Protein AF-A0A7X8YBP5-F1 (afdb_monomer_lite)

Structure (mmCIF, N/CA/C/O backbone):
data_AF-A0A7X8YBP5-F1
#
_entry.id   AF-A0A7X8YBP5-F1
#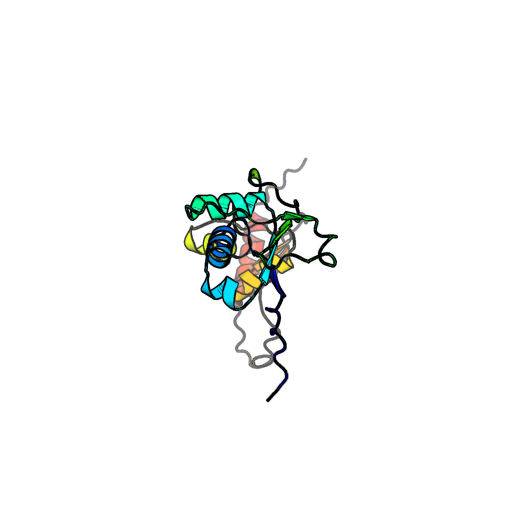
loop_
_atom_site.group_PDB
_atom_site.id
_atom_site.type_symbol
_atom_site.label_atom_id
_atom_site.label_alt_id
_atom_site.label_comp_id
_atom_site.label_asym_id
_atom_site.label_entity_id
_atom_site.label_seq_id
_atom_site.pdbx_PDB_ins_code
_atom_site.Cartn_x
_atom_site.Cartn_y
_atom_site.Cartn_z
_atom_site.occupancy
_atom_site.B_iso_or_equiv
_atom_site.auth_seq_id
_atom_site.auth_comp_id
_atom_site.auth_asym_id
_atom_site.auth_atom_id
_atom_site.pdbx_PDB_model_num
ATOM 1 N N . MET A 1 1 ? -2.760 1.757 51.615 1.00 50.25 1 MET A N 1
ATOM 2 C CA . MET A 1 1 ? -3.792 1.222 50.697 1.00 50.25 1 MET A CA 1
ATOM 3 C C . MET A 1 1 ? -4.699 2.376 50.309 1.00 50.25 1 MET A C 1
ATOM 5 O O . MET A 1 1 ? -5.049 3.116 51.217 1.00 50.25 1 MET A O 1
ATOM 9 N N . SER A 1 2 ? -5.043 2.513 49.020 1.00 47.12 2 SER A N 1
ATOM 10 C CA . SER A 1 2 ? -5.677 3.675 48.344 1.00 47.12 2 SER A CA 1
ATOM 11 C C . SER A 1 2 ? -4.637 4.444 47.518 1.00 47.12 2 SER A C 1
ATOM 13 O O . SER A 1 2 ? -3.625 4.854 48.074 1.00 47.12 2 SER A O 1
ATOM 15 N N . LEU A 1 3 ? -4.749 4.578 46.192 1.00 37.72 3 LEU A N 1
ATOM 16 C CA . LEU A 1 3 ? -5.946 4.821 45.377 1.00 37.72 3 LEU A CA 1
ATOM 17 C C . LEU A 1 3 ? -6.092 3.803 44.226 1.00 37.72 3 LEU A C 1
ATOM 19 O O . LEU A 1 3 ? -5.164 3.606 43.450 1.00 37.72 3 LEU A O 1
ATOM 23 N N . SER A 1 4 ? -7.276 3.206 44.080 1.00 52.34 4 SER A N 1
ATOM 24 C CA . SER A 1 4 ? -7.704 2.535 42.845 1.00 52.34 4 SER A CA 1
ATOM 25 C C . SER A 1 4 ? -8.239 3.609 41.896 1.00 52.34 4 SER A C 1
ATOM 27 O O . SER A 1 4 ? -9.424 3.940 41.943 1.00 52.34 4 SER A O 1
ATOM 29 N N . GLN A 1 5 ? -7.375 4.179 41.054 1.00 53.59 5 GLN A N 1
ATOM 30 C CA . GLN A 1 5 ? -7.857 4.743 39.797 1.00 53.59 5 GLN A CA 1
ATOM 31 C C . GLN A 1 5 ? -8.153 3.547 38.898 1.00 53.59 5 GLN A C 1
ATOM 33 O O . GLN A 1 5 ? -7.241 2.788 38.579 1.00 53.59 5 GLN A O 1
ATOM 38 N N . SER A 1 6 ? -9.415 3.346 38.525 1.00 56.31 6 SER A N 1
ATOM 39 C CA . SER A 1 6 ? -9.754 2.525 37.366 1.00 56.31 6 SER A CA 1
ATOM 40 C C . SER A 1 6 ? -8.953 3.087 36.194 1.00 56.31 6 SER A C 1
ATOM 42 O O . SER A 1 6 ? -9.255 4.178 35.708 1.00 56.31 6 SER A O 1
ATOM 44 N N . GLN A 1 7 ? -7.858 2.427 35.833 1.00 58.81 7 GLN A N 1
ATOM 45 C CA . GLN A 1 7 ? -6.982 2.897 34.775 1.00 58.81 7 GLN A CA 1
ATOM 46 C C . GLN A 1 7 ? -7.788 2.796 33.481 1.00 58.81 7 GLN A C 1
ATOM 48 O O . GLN A 1 7 ? -8.016 1.699 32.979 1.00 58.81 7 GLN A O 1
ATOM 53 N N . MET A 1 8 ? -8.334 3.927 33.018 1.00 68.31 8 MET A N 1
ATOM 54 C CA . MET A 1 8 ? -9.157 3.947 31.811 1.00 68.31 8 MET A CA 1
ATOM 55 C C . MET A 1 8 ? -8.328 3.387 30.660 1.00 68.31 8 MET A C 1
ATOM 57 O O . MET A 1 8 ? -7.181 3.802 30.465 1.00 68.31 8 MET A O 1
ATOM 61 N N . ARG A 1 9 ? -8.901 2.428 29.925 1.00 81.06 9 ARG A N 1
ATOM 62 C CA . ARG A 1 9 ? -8.243 1.829 28.764 1.00 81.06 9 ARG A CA 1
ATOM 63 C C . ARG A 1 9 ? -7.860 2.940 27.778 1.00 81.06 9 ARG A C 1
ATOM 65 O O . ARG A 1 9 ? -8.683 3.820 27.518 1.00 81.06 9 ARG A O 1
ATOM 72 N N . PRO A 1 10 ? -6.630 2.940 27.240 1.00 87.88 10 PRO A N 1
ATOM 73 C CA . PRO A 1 10 ? -6.217 3.938 26.267 1.00 87.88 10 PRO A CA 1
ATOM 74 C C . PRO A 1 10 ? -7.083 3.869 25.006 1.00 87.88 10 PRO A C 1
ATOM 76 O O . PRO A 1 10 ? -7.457 2.788 24.547 1.00 87.88 10 PRO A O 1
ATOM 79 N N . VAL A 1 11 ? -7.345 5.036 24.416 1.00 88.62 11 VAL A N 1
ATOM 80 C CA . VAL A 1 11 ? -7.933 5.142 23.077 1.00 88.62 11 VAL A CA 1
ATOM 81 C C . VAL A 1 11 ? -6.805 5.093 22.050 1.00 88.62 11 VAL A C 1
ATOM 83 O O . VAL A 1 11 ? -5.893 5.919 22.092 1.00 88.62 11 VAL A O 1
ATOM 86 N N . ILE A 1 12 ? -6.866 4.140 21.122 1.00 90.94 12 ILE A N 1
ATOM 87 C CA . ILE A 1 12 ? -5.879 3.967 20.052 1.00 90.94 12 ILE A CA 1
ATOM 88 C C . ILE A 1 12 ? -6.556 4.252 18.715 1.00 90.94 12 ILE A C 1
ATOM 90 O O . ILE A 1 12 ? -7.482 3.547 18.314 1.00 90.94 12 ILE A O 1
ATOM 94 N N . ALA A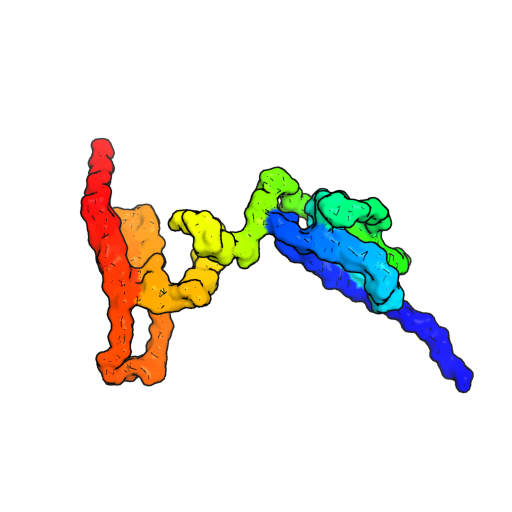 1 13 ? -6.078 5.279 18.011 1.00 90.75 13 ALA A N 1
ATOM 95 C CA . ALA A 1 13 ? -6.488 5.536 16.638 1.00 90.75 13 ALA A CA 1
ATOM 96 C C . ALA A 1 13 ? -5.845 4.498 15.709 1.00 90.75 13 ALA A C 1
ATOM 98 O O . ALA A 1 13 ? -4.619 4.424 15.612 1.00 90.75 13 ALA A O 1
ATOM 99 N N . LEU A 1 14 ? -6.672 3.707 15.027 1.00 93.56 14 LEU A N 1
ATOM 100 C CA . LEU A 1 14 ? -6.230 2.681 14.087 1.00 93.56 14 LEU A CA 1
ATOM 101 C C . LEU A 1 14 ? -6.665 3.074 12.677 1.00 93.56 14 LEU A C 1
ATOM 103 O O . LEU A 1 14 ? -7.832 2.932 12.319 1.00 93.56 14 LEU A O 1
ATOM 107 N N . ALA A 1 15 ? -5.732 3.558 11.862 1.00 93.31 15 ALA A N 1
ATOM 108 C CA . ALA A 1 15 ? -5.986 3.699 10.434 1.00 93.31 15 ALA A CA 1
ATOM 109 C C . ALA A 1 15 ? -6.118 2.300 9.815 1.00 93.31 15 ALA A C 1
ATOM 111 O O . ALA A 1 15 ? -5.202 1.489 9.934 1.00 93.31 15 ALA A O 1
ATOM 112 N N . MET A 1 16 ? -7.248 2.025 9.158 1.00 93.31 16 MET A N 1
ATOM 113 C CA . MET A 1 16 ? -7.570 0.695 8.626 1.00 93.31 16 MET A CA 1
ATOM 114 C C . MET A 1 16 ? -6.559 0.207 7.577 1.00 93.31 16 MET A C 1
ATOM 116 O O . MET A 1 16 ? -6.399 -0.995 7.416 1.00 93.31 16 MET A O 1
ATOM 120 N N . GLY A 1 17 ? -5.860 1.112 6.885 1.00 88.06 17 GLY A N 1
ATOM 121 C CA . GLY A 1 17 ? -4.885 0.777 5.842 1.00 88.06 17 GLY A CA 1
ATOM 122 C C . GLY A 1 17 ? -5.505 0.696 4.446 1.00 88.06 17 GLY A C 1
ATOM 123 O O . GLY A 1 17 ? -6.515 1.350 4.181 1.00 88.06 17 GLY A O 1
ATOM 124 N N . ASP A 1 18 ? -4.883 -0.075 3.546 1.00 88.62 18 ASP A N 1
ATOM 125 C CA . ASP A 1 18 ? -5.343 -0.211 2.159 1.00 88.62 18 ASP A CA 1
ATOM 126 C C . ASP A 1 18 ? -6.705 -0.944 2.115 1.00 88.62 18 ASP A C 1
ATOM 128 O O . ASP A 1 18 ? -6.792 -2.095 2.567 1.00 88.62 18 ASP A O 1
ATOM 132 N N . PRO A 1 19 ? -7.767 -0.298 1.599 1.00 88.75 19 PRO A N 1
ATOM 133 C CA . PRO A 1 19 ? -9.129 -0.834 1.563 1.00 88.75 19 PRO A CA 1
ATOM 134 C C . PRO A 1 19 ? -9.337 -1.960 0.538 1.00 88.75 19 PRO A C 1
ATOM 136 O O . PRO A 1 19 ? -10.300 -2.714 0.666 1.00 88.75 19 PRO A O 1
ATOM 139 N N . ALA A 1 20 ? -8.475 -2.073 -0.476 1.00 87.44 20 ALA A N 1
ATOM 140 C CA . ALA A 1 20 ? -8.568 -3.097 -1.515 1.00 87.44 20 ALA A CA 1
ATOM 141 C C . ALA A 1 20 ? -7.831 -4.394 -1.129 1.00 87.44 20 ALA A C 1
ATOM 143 O O . ALA A 1 20 ? -7.974 -5.417 -1.802 1.00 87.44 20 ALA A O 1
ATOM 144 N N . GLY A 1 21 ? -7.023 -4.350 -0.064 1.00 87.19 21 GLY A N 1
ATOM 145 C CA . GLY A 1 21 ? -6.314 -5.496 0.499 1.00 87.19 21 GLY A CA 1
ATOM 146 C C . GLY A 1 21 ? -7.074 -6.207 1.625 1.00 87.19 21 GLY A C 1
ATOM 147 O O . GLY A 1 21 ? -8.285 -6.081 1.777 1.00 87.19 21 GLY A O 1
ATOM 148 N N . ILE A 1 22 ? -6.331 -6.947 2.454 1.00 92.00 22 ILE A N 1
ATOM 149 C CA . ILE A 1 22 ? -6.874 -7.691 3.610 1.00 92.00 22 ILE A CA 1
ATOM 150 C C . ILE A 1 22 ? -7.108 -6.812 4.848 1.00 92.00 22 ILE A C 1
ATOM 152 O O . ILE A 1 22 ? -7.606 -7.284 5.868 1.00 92.00 22 ILE A O 1
ATOM 156 N N . SER A 1 23 ? -6.720 -5.539 4.797 1.00 93.38 23 SER A N 1
ATOM 157 C CA . SER A 1 23 ? -6.742 -4.639 5.951 1.00 93.38 23 SER A CA 1
ATOM 158 C C . SER A 1 23 ? -8.141 -4.464 6.570 1.00 93.38 23 SER A C 1
ATOM 160 O O . SER A 1 23 ? -8.236 -4.525 7.800 1.00 93.38 23 SER A O 1
ATOM 162 N N . PRO A 1 24 ? -9.241 -4.331 5.793 1.00 94.62 24 PRO A N 1
ATOM 163 C CA . PRO A 1 24 ? -10.590 -4.305 6.359 1.00 94.62 24 PRO A CA 1
ATOM 164 C C . PRO A 1 24 ? -10.957 -5.577 7.140 1.00 94.62 24 PRO A C 1
ATOM 166 O O . PRO A 1 24 ? -11.539 -5.480 8.218 1.00 94.62 24 PRO A O 1
ATOM 169 N N . GLU A 1 25 ? -10.574 -6.757 6.641 1.00 96.12 25 GLU A N 1
ATOM 170 C CA . GLU A 1 25 ? -10.808 -8.051 7.302 1.00 96.12 25 GLU A CA 1
ATOM 171 C C . GLU A 1 25 ? -10.000 -8.169 8.603 1.00 96.12 2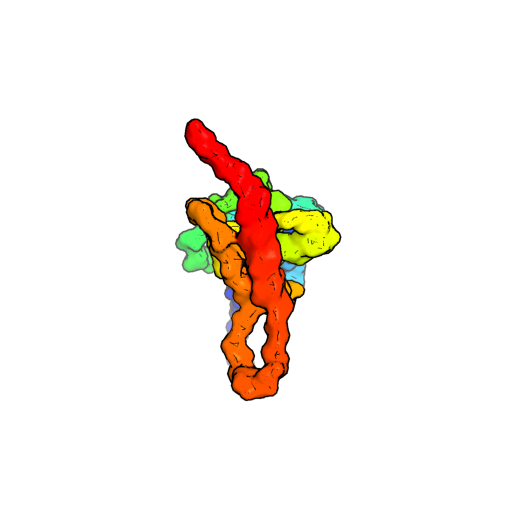5 GLU A C 1
ATOM 173 O O . GLU A 1 25 ? -10.541 -8.518 9.654 1.00 96.12 25 GLU A O 1
ATOM 178 N N . LEU A 1 26 ? -8.706 -7.828 8.560 1.00 97.00 26 LEU A N 1
ATOM 179 C CA . LEU A 1 26 ? -7.842 -7.821 9.744 1.00 97.00 26 LEU A CA 1
ATOM 180 C C . LEU A 1 26 ? -8.363 -6.855 10.810 1.00 97.00 26 LEU A C 1
ATOM 182 O O . LEU A 1 26 ? -8.427 -7.209 11.984 1.00 97.00 26 LEU A O 1
ATOM 186 N N . THR A 1 27 ? -8.781 -5.659 10.399 1.00 97.06 27 THR A N 1
ATOM 187 C CA . THR A 1 27 ? -9.342 -4.654 11.309 1.00 97.06 27 THR A CA 1
ATOM 188 C C . THR A 1 27 ? -10.628 -5.158 11.956 1.00 97.06 27 THR A C 1
ATOM 190 O O . THR A 1 27 ? -10.798 -5.010 13.163 1.00 97.06 27 THR A O 1
ATOM 193 N N . ALA A 1 28 ? -11.510 -5.811 11.191 1.00 97.06 28 ALA A N 1
ATOM 194 C CA . ALA A 1 28 ? -12.718 -6.427 11.733 1.00 97.06 28 ALA A CA 1
ATOM 195 C C . ALA A 1 28 ? -12.385 -7.503 12.777 1.00 97.06 28 ALA A C 1
ATOM 197 O O . ALA A 1 28 ? -12.919 -7.464 13.884 1.00 97.06 28 ALA A O 1
ATOM 198 N N . LYS A 1 29 ? -11.447 -8.411 12.477 1.00 97.38 29 LYS A N 1
ATOM 199 C CA . LYS A 1 29 ? -10.997 -9.436 13.432 1.00 97.38 29 LYS A CA 1
ATOM 200 C C . LYS A 1 29 ? -10.427 -8.821 14.707 1.00 97.38 29 LYS A C 1
ATOM 202 O O . LYS A 1 29 ? -10.806 -9.253 15.786 1.00 97.38 29 LYS A O 1
ATOM 207 N N . LEU A 1 30 ? -9.588 -7.787 14.603 1.00 96.75 30 LEU A N 1
ATOM 208 C CA . LEU A 1 30 ? -9.044 -7.083 15.770 1.00 96.75 30 LEU A CA 1
ATOM 209 C C . LEU A 1 30 ? -10.146 -6.472 16.642 1.00 96.75 30 LEU A C 1
ATOM 211 O O . LEU A 1 30 ? -10.088 -6.588 17.861 1.00 96.75 30 LEU A O 1
ATOM 215 N N . CYS A 1 31 ? -11.174 -5.876 16.034 1.00 95.81 31 CYS A N 1
ATOM 216 C CA . CYS A 1 31 ? -12.322 -5.344 16.770 1.00 95.81 31 CYS A CA 1
ATOM 217 C C . CYS A 1 31 ? -13.212 -6.421 17.415 1.00 95.81 31 CYS A C 1
ATOM 219 O O . CYS A 1 31 ? -14.046 -6.081 18.250 1.00 95.81 31 CYS A O 1
ATOM 221 N N . ALA A 1 32 ? -13.081 -7.688 17.018 1.00 95.62 32 ALA A N 1
ATOM 222 C CA . ALA A 1 32 ? -13.832 -8.806 17.586 1.00 95.62 32 ALA A CA 1
ATOM 223 C C . ALA A 1 32 ? -13.111 -9.488 18.763 1.00 95.62 32 ALA A C 1
ATOM 225 O O . ALA A 1 32 ? -13.712 -10.312 19.448 1.00 95.62 32 ALA A O 1
ATOM 226 N N . LEU A 1 33 ? -11.825 -9.191 18.979 1.00 95.69 33 LEU A N 1
ATOM 227 C CA . LEU A 1 33 ? -11.001 -9.858 19.984 1.00 95.69 33 LEU A CA 1
ATOM 228 C C . LEU A 1 33 ? -11.205 -9.249 21.377 1.00 95.69 33 LEU A C 1
ATOM 230 O O . LEU A 1 33 ? -10.902 -8.077 21.603 1.00 95.69 33 LEU A O 1
ATOM 234 N N . GLU A 1 34 ? -11.632 -10.076 22.335 1.00 92.88 34 GLU A N 1
ATOM 235 C CA . GLU A 1 34 ? -11.769 -9.678 23.745 1.00 92.88 34 GLU A CA 1
ATOM 236 C C . GLU A 1 34 ? -10.437 -9.201 24.334 1.00 92.88 34 GLU A C 1
ATOM 238 O O . GLU A 1 34 ? -10.402 -8.169 24.994 1.00 92.88 34 GLU A O 1
ATOM 243 N N . GLU A 1 35 ? -9.319 -9.856 23.995 1.00 94.75 35 GLU A N 1
ATOM 244 C CA . GLU A 1 35 ? -7.985 -9.435 24.454 1.00 94.75 35 GLU A CA 1
ATOM 245 C C . GLU A 1 35 ? -7.633 -7.996 24.040 1.00 94.75 35 GLU A C 1
ATOM 247 O O . GLU A 1 35 ? -6.930 -7.297 24.767 1.00 94.75 35 GLU A O 1
ATOM 252 N N . ILE A 1 36 ? -8.142 -7.530 22.893 1.00 93.56 36 ILE A N 1
ATOM 253 C CA . ILE A 1 36 ? -7.946 -6.156 22.424 1.00 93.56 36 ILE A CA 1
ATOM 254 C C . ILE A 1 36 ? -8.900 -5.215 23.154 1.00 93.56 36 ILE A C 1
ATOM 256 O O . ILE A 1 36 ? -8.484 -4.141 23.597 1.00 93.56 36 ILE A O 1
ATOM 260 N N . ALA A 1 37 ? -10.159 -5.624 23.320 1.00 90.94 37 ALA A N 1
ATOM 261 C CA . ALA A 1 37 ? -11.148 -4.869 24.078 1.00 90.94 37 ALA A CA 1
ATOM 262 C C . ALA A 1 37 ? -10.721 -4.661 25.542 1.00 90.94 37 ALA A C 1
ATOM 264 O O . ALA A 1 37 ? -10.953 -3.582 26.084 1.00 90.94 37 ALA A O 1
ATOM 265 N N . ASP A 1 38 ? -10.037 -5.625 26.155 1.00 90.81 38 ASP A N 1
ATOM 266 C CA . ASP A 1 38 ? -9.564 -5.557 27.540 1.00 90.81 38 ASP A CA 1
ATOM 267 C C . ASP A 1 38 ? -8.413 -4.562 27.739 1.00 90.81 38 ASP A C 1
ATOM 269 O O . ASP A 1 38 ? -8.289 -3.960 28.808 1.00 90.81 38 ASP A O 1
ATOM 273 N N . ILE A 1 39 ? -7.581 -4.345 26.715 1.00 91.56 39 ILE A N 1
ATOM 274 C CA . ILE A 1 39 ? -6.388 -3.490 26.829 1.00 91.56 39 ILE A CA 1
ATOM 275 C C . ILE A 1 39 ? -6.557 -2.109 26.199 1.00 91.56 39 ILE A C 1
ATOM 277 O O . ILE A 1 39 ? -5.812 -1.197 26.552 1.00 91.56 39 ILE A O 1
ATOM 281 N N . ALA A 1 40 ? -7.498 -1.929 25.268 1.00 90.56 40 ALA A N 1
ATOM 282 C CA . ALA A 1 40 ? -7.661 -0.673 24.546 1.00 90.56 40 ALA A CA 1
ATOM 283 C C . ALA A 1 40 ? -9.077 -0.465 24.001 1.00 90.56 40 ALA A C 1
ATOM 285 O O . ALA A 1 40 ? -9.828 -1.393 23.708 1.00 90.56 40 ALA A O 1
ATOM 286 N N . GLN A 1 41 ? -9.418 0.800 23.778 1.00 90.56 41 GLN A N 1
ATOM 287 C CA . GLN A 1 41 ? -10.511 1.181 22.901 1.00 90.56 41 GLN A CA 1
ATOM 288 C C . GLN A 1 41 ? -9.944 1.564 21.531 1.00 90.56 41 GLN A C 1
ATOM 290 O O . GLN A 1 41 ? -9.246 2.566 21.397 1.00 90.56 41 GLN A O 1
ATOM 295 N N . LEU A 1 42 ? -10.273 0.799 20.492 1.00 92.25 42 LEU A N 1
ATOM 296 C CA . LEU A 1 42 ? -9.953 1.170 19.118 1.00 92.25 42 LEU A CA 1
ATOM 297 C C . LEU A 1 42 ? -10.898 2.254 18.591 1.00 92.25 42 LEU A C 1
ATOM 299 O O . LEU A 1 42 ? -12.121 2.111 18.637 1.00 92.25 42 LEU A O 1
ATOM 303 N N . ALA A 1 43 ? -10.302 3.306 18.041 1.00 92.19 43 ALA A N 1
ATOM 304 C CA . ALA A 1 43 ? -10.956 4.282 17.191 1.00 92.19 43 ALA A CA 1
ATOM 305 C C . ALA A 1 43 ? -10.496 4.043 15.748 1.00 92.19 43 ALA A C 1
ATOM 307 O O . ALA A 1 43 ? -9.467 4.562 15.310 1.00 92.19 43 ALA A O 1
ATOM 308 N N . VAL A 1 44 ? -11.218 3.177 15.039 1.00 94.88 44 VAL A N 1
ATOM 309 C CA . VAL A 1 44 ? -10.862 2.765 13.677 1.00 94.88 44 VAL A CA 1
ATOM 310 C C . VAL A 1 44 ? -11.189 3.888 12.706 1.00 94.88 44 VAL A C 1
ATOM 312 O O . VAL A 1 44 ? -12.295 4.405 12.737 1.00 94.88 44 VAL A O 1
ATOM 315 N N . ILE A 1 45 ? -10.262 4.252 11.828 1.00 93.94 45 ILE A N 1
ATOM 316 C CA . ILE A 1 45 ? -10.436 5.308 10.827 1.00 93.94 45 ILE A CA 1
ATOM 317 C C . ILE A 1 45 ? -10.384 4.674 9.438 1.00 93.94 45 ILE A C 1
ATOM 319 O O . ILE A 1 45 ? -9.389 4.037 9.080 1.00 93.94 45 ILE A O 1
ATOM 323 N N . GLY A 1 46 ? -11.438 4.856 8.642 1.00 93.00 46 GLY A N 1
ATOM 324 C CA . GLY A 1 46 ? -11.522 4.285 7.298 1.00 93.00 46 GLY A CA 1
ATOM 325 C C . GLY A 1 46 ? -12.847 4.581 6.603 1.00 93.00 46 GLY A C 1
ATOM 326 O O . GLY A 1 46 ? -13.585 5.470 7.014 1.00 93.00 46 GLY A O 1
ATOM 327 N N . ASP A 1 47 ? -13.152 3.839 5.537 1.00 93.56 47 ASP A N 1
ATOM 328 C CA . ASP A 1 47 ? -14.477 3.867 4.904 1.00 93.56 47 ASP A CA 1
ATOM 329 C C . ASP A 1 47 ? -15.363 2.753 5.476 1.00 93.56 47 ASP A C 1
ATOM 331 O O . ASP A 1 47 ? -14.989 1.573 5.457 1.00 93.56 47 ASP A O 1
ATOM 335 N N . ARG A 1 48 ? -16.549 3.112 5.982 1.00 93.81 48 ARG A N 1
ATOM 336 C CA . ARG A 1 48 ? -17.434 2.169 6.681 1.00 93.81 48 ARG A CA 1
ATOM 337 C C . ARG A 1 48 ? -17.888 1.004 5.806 1.00 93.81 48 ARG A C 1
ATOM 339 O O . ARG A 1 48 ? -18.108 -0.094 6.332 1.00 93.81 48 ARG A O 1
ATOM 346 N N . ARG A 1 49 ? -18.023 1.216 4.493 1.00 93.19 49 ARG A N 1
ATOM 347 C CA . ARG A 1 49 ? -18.458 0.182 3.538 1.00 93.19 49 ARG A CA 1
ATOM 348 C C . ARG A 1 49 ? -17.363 -0.853 3.321 1.00 93.19 49 ARG A C 1
ATOM 350 O O . ARG A 1 49 ? -17.657 -2.044 3.297 1.00 93.19 49 ARG A O 1
ATOM 357 N N . MET A 1 50 ? -16.108 -0.410 3.235 1.00 93.62 50 MET A N 1
ATOM 358 C CA . MET A 1 50 ? -14.940 -1.296 3.150 1.00 93.62 50 MET A CA 1
ATOM 359 C C . MET A 1 50 ? -14.795 -2.143 4.408 1.00 93.62 50 MET A C 1
ATOM 361 O O . MET A 1 50 ? -14.664 -3.360 4.312 1.00 93.62 50 MET A O 1
ATOM 365 N N . PHE A 1 51 ? -14.925 -1.527 5.584 1.00 95.00 51 PHE A N 1
ATOM 366 C CA . PHE A 1 51 ? -14.925 -2.261 6.848 1.00 95.00 51 PHE A CA 1
ATOM 367 C C . PHE A 1 51 ? -16.070 -3.279 6.932 1.00 95.00 51 PHE A C 1
ATOM 369 O O . PHE A 1 51 ? -15.858 -4.415 7.340 1.00 95.00 51 PHE A O 1
ATOM 376 N N . GLY A 1 52 ? -17.280 -2.900 6.501 1.00 94.25 52 GLY A N 1
ATOM 377 C CA . GLY A 1 52 ? -18.431 -3.807 6.457 1.00 94.25 52 GLY A CA 1
ATOM 378 C C . GLY A 1 52 ? -18.202 -5.013 5.547 1.00 94.25 52 GLY A C 1
ATOM 379 O O . GLY A 1 52 ? -18.508 -6.134 5.942 1.00 94.25 52 GLY A O 1
ATOM 380 N N . LYS A 1 53 ? -17.606 -4.797 4.369 1.00 92.31 53 LYS A N 1
ATOM 381 C CA . LYS A 1 53 ? -17.192 -5.881 3.473 1.00 92.31 53 LYS A CA 1
ATOM 382 C C . LYS A 1 53 ? -16.161 -6.795 4.143 1.00 92.31 53 LYS A C 1
ATOM 384 O O . LYS A 1 53 ? -16.373 -7.997 4.176 1.00 92.31 53 LYS A O 1
ATOM 389 N N . GLY A 1 54 ? -15.115 -6.233 4.753 1.00 94.25 54 GLY A N 1
ATOM 390 C CA . GLY A 1 54 ? -14.096 -7.013 5.465 1.00 94.25 54 GLY A CA 1
ATOM 391 C C . GLY A 1 54 ? -14.647 -7.825 6.643 1.00 94.25 54 GLY A C 1
ATOM 392 O O . GLY A 1 54 ? -14.231 -8.960 6.854 1.00 94.25 54 GLY A O 1
ATOM 393 N N . ALA A 1 55 ? -15.612 -7.282 7.391 1.00 96.19 55 ALA A N 1
ATOM 394 C CA . ALA A 1 55 ? -16.304 -8.019 8.448 1.00 96.19 55 ALA A CA 1
ATOM 395 C C . ALA A 1 55 ? -17.130 -9.186 7.883 1.00 96.19 55 ALA A C 1
ATOM 397 O O . ALA A 1 55 ? -17.067 -10.291 8.421 1.00 96.19 55 ALA A O 1
ATOM 398 N N . ALA A 1 56 ? -17.842 -8.968 6.772 1.00 95.00 56 ALA A N 1
ATOM 399 C CA . ALA A 1 56 ? -18.582 -10.022 6.083 1.00 95.00 56 ALA A CA 1
ATOM 400 C C . ALA A 1 56 ? -17.652 -11.118 5.533 1.00 95.00 56 ALA A C 1
ATOM 402 O O . ALA A 1 56 ? -17.932 -12.298 5.729 1.00 95.00 56 ALA A O 1
ATOM 403 N N . ASP A 1 57 ? -16.523 -10.739 4.925 1.00 94.44 57 ASP A N 1
ATOM 404 C CA . ASP A 1 57 ? -15.493 -11.667 4.435 1.00 94.44 57 ASP A CA 1
ATOM 405 C C . ASP A 1 57 ? -14.891 -12.497 5.590 1.00 94.44 57 ASP A C 1
ATOM 407 O O . ASP A 1 57 ? -14.621 -13.688 5.434 1.00 94.44 57 ASP A O 1
ATOM 411 N N . ALA A 1 58 ? -14.758 -11.905 6.785 1.00 96.31 58 ALA A N 1
ATOM 412 C CA . ALA A 1 58 ? -14.342 -12.597 8.007 1.00 96.31 58 ALA A CA 1
ATOM 413 C C . ALA A 1 58 ? -15.441 -13.471 8.647 1.00 96.31 58 ALA A C 1
ATOM 415 O O . ALA A 1 58 ? -15.160 -14.170 9.623 1.00 96.31 58 ALA A O 1
ATOM 416 N N . GLY A 1 59 ? -16.682 -13.422 8.150 1.00 96.62 59 GLY A N 1
ATOM 417 C CA . GLY A 1 59 ? -17.833 -14.100 8.754 1.00 96.62 59 GLY A CA 1
ATOM 418 C C . GLY A 1 59 ? -18.260 -13.515 10.106 1.00 96.62 59 GLY A C 1
ATOM 419 O O . GLY A 1 59 ? -18.811 -14.237 10.935 1.00 96.62 59 GLY A O 1
ATOM 420 N N . LEU A 1 60 ? -17.982 -12.231 10.351 1.00 95.94 60 LEU A N 1
ATOM 421 C CA . LEU A 1 60 ? -18.250 -11.547 11.615 1.00 95.94 60 LEU A CA 1
ATOM 422 C C . LEU A 1 60 ? -19.452 -10.601 11.496 1.00 95.94 60 LEU A C 1
ATOM 424 O O . LEU A 1 60 ? -19.504 -9.754 10.605 1.00 95.94 60 LEU A O 1
ATOM 428 N N . ASP A 1 61 ? -20.374 -10.682 12.457 1.00 90.75 61 ASP A N 1
ATOM 42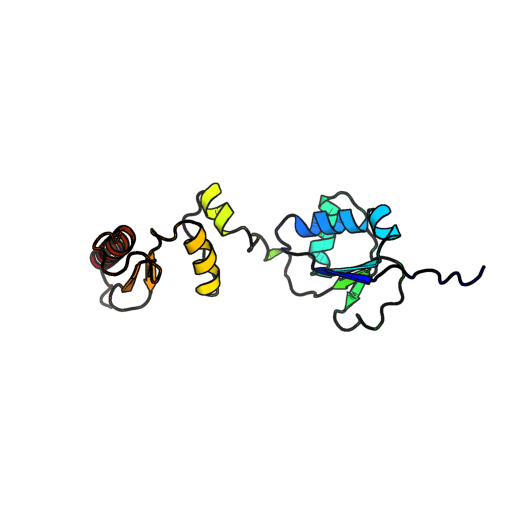9 C CA . ASP A 1 61 ? -21.462 -9.711 12.628 1.00 90.75 61 ASP A CA 1
ATOM 430 C C . ASP A 1 61 ? -21.064 -8.653 13.669 1.00 90.75 61 ASP A C 1
ATOM 432 O O . ASP A 1 61 ? -21.327 -8.776 14.868 1.00 90.75 61 ASP A O 1
ATOM 436 N N . LEU A 1 62 ? -20.330 -7.632 13.216 1.00 88.88 62 LEU A N 1
ATOM 437 C CA . LEU A 1 62 ? -19.809 -6.570 14.078 1.00 88.88 62 LEU A CA 1
ATOM 438 C C . LEU A 1 62 ? -20.707 -5.336 14.063 1.00 88.88 62 LEU A C 1
ATOM 440 O O . LEU A 1 62 ? -20.746 -4.569 13.096 1.00 88.88 62 LEU A O 1
ATOM 444 N N . THR A 1 63 ? -21.341 -5.080 15.206 1.00 86.44 63 THR A N 1
ATOM 445 C CA . THR A 1 63 ? -22.020 -3.810 15.474 1.00 86.44 63 THR A CA 1
ATOM 446 C C . THR A 1 63 ? -21.057 -2.849 16.165 1.00 86.44 63 THR A C 1
ATOM 448 O O . THR A 1 63 ? -20.846 -2.920 17.375 1.00 86.44 63 THR A O 1
ATOM 451 N N . ILE A 1 64 ? -20.470 -1.941 15.384 1.00 89.50 64 ILE A N 1
ATOM 452 C CA . ILE A 1 64 ? -19.570 -0.889 15.872 1.00 89.50 64 ILE A CA 1
ATOM 453 C C . ILE A 1 64 ? -20.233 0.472 15.671 1.00 89.50 64 ILE A C 1
ATOM 455 O O . ILE A 1 64 ? -20.712 0.791 14.578 1.00 89.50 64 ILE A O 1
ATOM 459 N N . GLU A 1 65 ? -20.251 1.273 16.737 1.00 90.50 65 GLU A N 1
ATOM 460 C CA . GLU A 1 65 ? -20.743 2.650 16.708 1.00 90.50 65 GLU A CA 1
ATOM 461 C C . GLU A 1 65 ? -19.947 3.462 15.683 1.00 90.50 65 GLU A C 1
ATOM 463 O O . GLU A 1 65 ? -18.719 3.456 15.699 1.00 90.50 65 GLU A O 1
ATOM 468 N N . THR A 1 66 ? -20.646 4.136 14.771 1.00 90.50 66 THR A N 1
ATOM 469 C CA . THR A 1 66 ? -20.018 4.919 13.703 1.00 90.50 66 THR A CA 1
ATOM 470 C C . THR A 1 66 ? -20.198 6.409 13.967 1.00 90.50 66 THR A C 1
ATOM 472 O O . THR A 1 66 ? -21.305 6.863 14.249 1.00 90.50 66 THR A O 1
ATOM 475 N N . MET A 1 67 ? -19.113 7.169 13.855 1.00 88.25 67 MET A N 1
ATOM 476 C CA . MET A 1 67 ? -19.059 8.614 14.055 1.00 88.25 67 MET A CA 1
ATOM 477 C C . MET A 1 67 ? -18.435 9.287 12.829 1.00 88.25 67 MET A C 1
ATOM 479 O O . MET A 1 67 ? -17.605 8.697 12.137 1.00 88.25 67 MET A O 1
ATOM 483 N N . ALA A 1 68 ? -18.801 10.542 12.569 1.00 83.88 68 ALA A N 1
ATOM 484 C CA . ALA A 1 68 ? -18.164 11.324 11.511 1.00 83.88 68 ALA A CA 1
ATOM 485 C C . ALA A 1 68 ? -16.755 11.781 11.933 1.00 83.88 68 ALA A C 1
ATOM 487 O O . ALA A 1 68 ? -16.518 12.067 13.109 1.00 83.88 68 ALA A O 1
ATOM 488 N N . ALA A 1 69 ? -15.842 11.945 10.967 1.00 75.06 69 ALA A N 1
ATOM 489 C CA . ALA A 1 69 ? -14.450 12.366 11.192 1.00 75.06 69 ALA A CA 1
ATOM 490 C C . ALA A 1 69 ? -14.272 13.589 12.120 1.00 75.06 69 ALA A C 1
ATOM 492 O O . ALA A 1 69 ? -13.325 13.647 12.901 1.00 75.06 69 ALA A O 1
ATOM 493 N N . GLY A 1 70 ? -15.206 14.546 12.092 1.00 75.62 70 GLY A N 1
ATOM 494 C CA . GLY A 1 70 ? -15.165 15.752 12.928 1.00 75.62 70 GLY A CA 1
ATOM 495 C C . GLY A 1 70 ? -15.561 15.561 14.400 1.00 75.62 70 GLY A C 1
ATOM 496 O O . GLY A 1 70 ? -15.499 16.518 15.165 1.00 75.62 70 GLY A O 1
ATOM 497 N N . GLN A 1 71 ? -15.985 14.364 14.816 1.00 76.00 71 GLN A N 1
ATOM 498 C CA . GLN A 1 71 ? -16.549 14.113 16.150 1.00 76.00 71 GLN A CA 1
ATOM 499 C C . GLN A 1 71 ? -15.606 13.344 17.089 1.00 76.00 71 GLN A C 1
ATOM 501 O O . GLN A 1 71 ? -16.030 12.898 18.152 1.00 76.00 71 GLN A O 1
ATOM 506 N N . PHE A 1 72 ? -14.316 13.234 16.750 1.00 69.12 72 PHE A N 1
ATOM 507 C CA . PHE A 1 72 ? -13.317 12.518 17.558 1.00 69.12 72 PHE A CA 1
ATOM 508 C C . PHE A 1 72 ? -13.235 13.009 19.012 1.00 69.12 72 PHE A C 1
ATOM 510 O O . PHE A 1 72 ? -13.147 12.219 19.945 1.00 69.12 72 PHE A O 1
ATOM 517 N N . ALA A 1 73 ? -13.331 14.325 19.227 1.00 69.06 73 ALA A N 1
ATOM 518 C CA . ALA A 1 73 ? -13.288 14.919 20.565 1.00 69.06 73 ALA A CA 1
ATOM 519 C C . ALA A 1 73 ? -14.508 14.568 21.444 1.00 69.06 73 ALA A C 1
ATOM 521 O O . ALA A 1 73 ? -14.494 14.831 22.643 1.00 69.06 73 ALA A O 1
ATOM 522 N N . ALA A 1 74 ? -15.566 13.994 20.862 1.00 67.88 74 ALA A N 1
ATOM 523 C CA . ALA A 1 74 ? -16.788 13.610 21.562 1.00 67.88 74 ALA A CA 1
ATOM 524 C C . ALA A 1 74 ? -16.815 12.125 21.968 1.00 67.88 74 ALA A C 1
ATOM 526 O O . ALA A 1 74 ? -17.872 11.631 22.365 1.00 67.88 74 ALA A O 1
ATOM 527 N N . LEU A 1 75 ? -15.684 11.413 21.879 1.00 72.88 75 LEU A N 1
ATOM 528 C CA . LEU A 1 75 ? -15.589 10.008 22.267 1.00 72.88 75 LEU A CA 1
ATOM 529 C C . LEU A 1 75 ? -15.917 9.815 23.751 1.00 72.88 75 LEU A C 1
ATOM 531 O O . LEU A 1 75 ? -15.179 10.245 24.634 1.00 72.88 75 LEU A O 1
ATOM 535 N N . LYS A 1 76 ? -17.060 9.171 24.004 1.00 71.25 76 LYS A N 1
ATOM 536 C CA . LYS A 1 76 ? -17.561 8.819 25.345 1.00 71.25 76 LYS A CA 1
ATOM 537 C C . LYS A 1 76 ? -17.841 7.327 25.515 1.00 71.25 76 LYS A C 1
ATOM 539 O O . LYS A 1 76 ? -18.141 6.890 26.621 1.00 71.25 76 LYS A O 1
ATOM 544 N N . SER A 1 77 ? -17.816 6.571 24.420 1.00 70.81 77 SER A N 1
ATOM 545 C CA . SER A 1 77 ? -18.053 5.130 24.429 1.00 70.81 77 SER A CA 1
ATOM 546 C C . SER A 1 77 ? -16.859 4.420 25.054 1.00 70.81 77 SER A C 1
ATOM 548 O O . SER A 1 77 ? -15.732 4.850 24.851 1.00 70.81 77 SER A O 1
ATOM 550 N N . GLU A 1 78 ? -17.088 3.324 25.771 1.00 77.62 78 GLU A N 1
ATOM 551 C CA . GLU A 1 78 ? -16.016 2.408 26.182 1.00 77.62 78 GLU A CA 1
ATOM 552 C C . GLU A 1 78 ? -15.770 1.306 25.135 1.00 77.62 78 GLU A C 1
ATOM 554 O O . GLU A 1 78 ? -14.790 0.563 25.204 1.00 77.62 78 GLU A O 1
ATOM 559 N N . ARG A 1 79 ? -16.660 1.175 24.146 1.00 87.75 79 ARG A N 1
ATOM 560 C CA . ARG A 1 79 ? -16.530 0.196 23.065 1.00 87.75 79 ARG A CA 1
ATOM 561 C C . ARG A 1 79 ? -15.717 0.765 21.914 1.00 87.75 79 ARG A C 1
ATOM 563 O O . ARG A 1 79 ? -15.559 1.978 21.785 1.00 87.75 79 ARG A O 1
ATOM 570 N N . HIS A 1 80 ? -15.202 -0.123 21.070 1.00 92.75 80 HIS A N 1
ATOM 571 C CA . HIS A 1 80 ? -14.601 0.289 19.809 1.00 92.75 80 HIS A CA 1
ATOM 572 C C . HIS A 1 80 ? -15.579 1.151 19.011 1.00 92.75 80 HIS A C 1
ATOM 574 O O . HIS A 1 80 ? -16.790 0.917 19.032 1.00 92.75 80 HIS A O 1
ATOM 580 N N . VAL A 1 81 ? -15.036 2.141 18.316 1.00 93.69 81 VAL A N 1
ATOM 581 C CA . VAL A 1 81 ? -15.793 3.033 17.441 1.00 93.69 81 VAL A CA 1
ATOM 582 C C . VAL A 1 81 ? -15.183 3.024 16.049 1.00 93.69 81 VAL A C 1
ATOM 584 O O . VAL A 1 81 ? -13.989 2.768 15.871 1.00 93.69 81 VAL A O 1
ATOM 587 N N . PHE A 1 82 ? -16.004 3.359 15.066 1.00 94.31 82 PHE A N 1
ATOM 588 C CA . PHE A 1 82 ? -15.592 3.563 13.692 1.00 94.31 82 PHE A CA 1
ATOM 589 C C . PHE A 1 82 ? -15.752 5.037 13.325 1.00 94.31 82 PHE A C 1
ATOM 591 O O . PHE A 1 82 ? -16.817 5.622 13.487 1.00 94.31 82 PHE A O 1
ATOM 598 N N . ILE A 1 83 ? -14.694 5.640 12.813 1.00 93.75 83 ILE A N 1
ATOM 599 C CA . ILE A 1 83 ? -14.652 7.003 12.309 1.00 93.75 83 ILE A CA 1
ATOM 600 C C . ILE A 1 83 ? -14.736 6.901 10.795 1.00 93.75 83 ILE A C 1
ATOM 602 O O . ILE A 1 83 ? -13.759 6.556 10.124 1.00 93.75 83 ILE A O 1
ATOM 606 N N . ASP A 1 84 ? -15.929 7.165 10.272 1.00 93.19 84 ASP A N 1
ATOM 607 C CA . ASP A 1 84 ? -16.194 7.041 8.847 1.00 93.19 84 ASP A CA 1
ATOM 608 C C . ASP A 1 84 ? -15.720 8.286 8.101 1.00 93.19 84 ASP A C 1
ATOM 610 O O . ASP A 1 84 ? -16.171 9.410 8.346 1.00 93.19 84 ASP A O 1
ATOM 614 N N . LEU A 1 85 ? -14.782 8.063 7.188 1.00 91.25 85 LEU A N 1
ATOM 615 C CA . LEU A 1 85 ? -14.268 9.068 6.272 1.00 91.25 85 LEU A CA 1
ATOM 616 C C . LEU A 1 85 ? -15.145 9.211 5.018 1.00 91.25 85 LEU A C 1
ATOM 618 O O . LEU A 1 85 ? -15.045 10.238 4.353 1.00 91.25 85 LEU A O 1
ATOM 622 N N . ALA A 1 86 ? -15.957 8.196 4.678 1.00 89.50 86 ALA A N 1
ATOM 623 C CA . ALA A 1 86 ? -16.860 8.180 3.519 1.00 89.50 86 ALA A CA 1
ATOM 624 C C . ALA A 1 86 ? -16.218 8.660 2.194 1.00 89.50 86 ALA A C 1
ATOM 626 O O . ALA A 1 86 ? -16.845 9.356 1.395 1.00 89.50 86 ALA A O 1
ATOM 627 N N . HIS A 1 87 ? -14.946 8.317 1.977 1.00 86.44 87 HIS A N 1
ATOM 628 C CA . HIS A 1 87 ? -14.093 8.915 0.941 1.00 86.44 87 HIS A CA 1
ATOM 629 C C . HIS A 1 87 ? -13.810 7.988 -0.247 1.00 86.44 87 HIS A C 1
ATOM 631 O O . HIS A 1 87 ? -13.144 8.410 -1.188 1.00 86.44 87 HIS A O 1
ATOM 637 N N . LEU A 1 88 ? -14.275 6.735 -0.207 1.00 85.56 88 LEU A N 1
ATOM 638 C CA . LEU A 1 88 ? -14.009 5.741 -1.250 1.00 85.56 88 LEU A CA 1
ATOM 639 C C . LEU A 1 88 ? -15.295 5.328 -1.958 1.00 85.56 88 LEU A C 1
ATOM 641 O O . LEU A 1 88 ? -16.361 5.339 -1.360 1.00 85.56 88 LEU A O 1
ATOM 645 N N . ASP A 1 89 ? -15.219 4.886 -3.206 1.00 83.88 89 ASP A N 1
ATOM 646 C CA . ASP A 1 89 ? -16.274 4.058 -3.788 1.00 83.88 89 ASP A CA 1
ATOM 647 C C . ASP A 1 89 ? -15.805 2.590 -3.765 1.00 83.88 89 ASP A C 1
A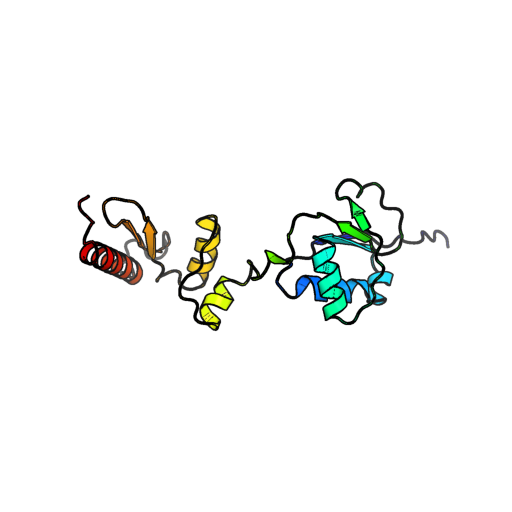TOM 649 O O . ASP A 1 89 ? -14.771 2.274 -4.360 1.00 83.88 89 ASP A O 1
ATOM 653 N N . PRO A 1 90 ? -16.529 1.671 -3.092 1.00 80.31 90 PRO A N 1
ATOM 654 C CA . PRO A 1 90 ? -16.249 0.237 -3.133 1.00 80.31 90 PRO A CA 1
ATOM 655 C C . PRO A 1 90 ? -16.004 -0.353 -4.523 1.00 80.31 90 PRO A C 1
ATOM 657 O O . PRO A 1 90 ? -15.237 -1.306 -4.659 1.00 80.31 90 PRO A O 1
ATOM 660 N N . SER A 1 91 ? -16.677 0.180 -5.540 1.00 80.62 91 SER A N 1
ATOM 661 C CA . SER A 1 91 ? -16.569 -0.280 -6.922 1.00 80.62 91 SER A CA 1
ATOM 662 C C . SER A 1 91 ? -15.310 0.228 -7.634 1.00 80.62 91 SER A C 1
ATOM 664 O O . SER A 1 91 ? -14.862 -0.394 -8.596 1.00 80.62 91 SER A O 1
ATOM 666 N N . GLU A 1 92 ? -14.690 1.295 -7.127 1.00 79.00 92 GLU A N 1
ATOM 667 C CA . GLU A 1 92 ? -13.504 1.937 -7.708 1.00 79.00 92 GLU A CA 1
ATOM 668 C C . GLU A 1 92 ? -12.189 1.520 -7.026 1.00 79.00 92 GLU A C 1
ATOM 670 O O . GLU A 1 92 ? -11.118 1.996 -7.398 1.00 79.00 92 GLU A O 1
ATOM 675 N N . CYS A 1 93 ? -12.237 0.589 -6.064 1.00 71.00 93 CYS A N 1
ATOM 676 C CA . CYS A 1 93 ? -11.066 0.068 -5.346 1.00 71.00 93 CYS A CA 1
ATOM 677 C C . CYS A 1 93 ? -10.726 -1.401 -5.706 1.00 71.00 93 CYS A C 1
ATOM 679 O O . CYS A 1 93 ? -10.703 -2.264 -4.826 1.00 71.00 93 CYS A O 1
ATOM 681 N N . PRO A 1 94 ? -10.470 -1.748 -6.987 1.00 69.62 94 PRO A N 1
ATOM 682 C CA . PRO A 1 94 ? -10.212 -3.135 -7.379 1.00 69.62 94 PRO A CA 1
ATOM 683 C C . PRO A 1 94 ? -8.795 -3.623 -7.047 1.00 69.62 94 PRO A C 1
ATOM 685 O O . PRO A 1 94 ? -8.578 -4.834 -6.979 1.00 69.62 94 PRO A O 1
ATOM 688 N N . PHE A 1 95 ? -7.822 -2.718 -6.877 1.00 74.44 95 PHE A N 1
ATOM 689 C CA . PHE A 1 95 ? -6.419 -3.085 -6.687 1.00 74.44 95 PHE A CA 1
ATOM 690 C C . PHE A 1 95 ? -5.776 -2.319 -5.527 1.00 74.44 95 PHE A C 1
ATOM 692 O O . PHE A 1 95 ? -5.914 -1.097 -5.471 1.00 74.44 95 PHE A O 1
ATOM 699 N N . PRO A 1 96 ? -5.030 -3.017 -4.654 1.00 78.31 96 PRO A N 1
ATOM 700 C CA . PRO A 1 96 ? -4.266 -2.381 -3.591 1.00 78.31 96 PRO A CA 1
ATOM 701 C C . PRO A 1 96 ? -3.099 -1.575 -4.168 1.00 78.31 96 PRO A C 1
ATOM 703 O O . PRO A 1 96 ? -2.316 -2.069 -4.990 1.00 78.31 96 PRO A O 1
ATOM 706 N N . ALA A 1 97 ? -2.991 -0.319 -3.747 1.00 76.25 97 ALA A N 1
ATOM 707 C CA . ALA A 1 97 ? -1.978 0.610 -4.235 1.00 76.25 97 ALA A CA 1
ATOM 708 C C . ALA A 1 97 ? -0.591 0.281 -3.664 1.00 76.25 97 ALA A C 1
ATOM 710 O O . ALA A 1 97 ? 0.420 0.471 -4.340 1.00 76.25 97 ALA A O 1
ATOM 711 N N . ASP A 1 98 ? -0.536 -0.248 -2.442 1.00 75.50 98 ASP A N 1
ATOM 712 C CA . ASP A 1 98 ? 0.706 -0.568 -1.729 1.00 75.50 98 ASP A CA 1
ATOM 713 C C . ASP A 1 98 ? 1.482 -1.755 -2.333 1.00 75.50 98 ASP A C 1
ATOM 715 O O . ASP A 1 98 ? 2.711 -1.823 -2.267 1.00 75.50 98 ASP A O 1
ATOM 719 N N . THR A 1 99 ? 0.768 -2.674 -2.977 1.00 81.25 99 THR A N 1
ATOM 720 C CA . THR A 1 99 ? 1.297 -3.935 -3.501 1.00 81.25 99 THR A CA 1
ATOM 721 C C . THR A 1 99 ? 1.229 -4.011 -5.020 1.00 81.25 99 THR A C 1
ATOM 723 O O . THR A 1 99 ? 1.679 -5.005 -5.594 1.00 81.25 99 THR A O 1
ATOM 726 N N . VAL A 1 100 ? 0.758 -2.957 -5.699 1.00 86.44 100 VAL A N 1
ATOM 727 C CA . VAL A 1 100 ? 0.609 -2.922 -7.164 1.00 86.44 100 VAL A CA 1
ATOM 728 C C . VAL A 1 100 ? 1.902 -3.293 -7.900 1.00 86.44 100 VAL A C 1
ATOM 730 O O . VAL A 1 100 ? 1.860 -4.056 -8.860 1.00 86.44 100 VAL A O 1
ATOM 733 N N . PHE A 1 101 ? 3.068 -2.851 -7.417 1.00 87.25 101 PHE A N 1
ATOM 734 C CA . PHE A 1 101 ? 4.365 -3.183 -8.020 1.00 87.25 101 PHE A CA 1
ATOM 735 C C . PHE A 1 101 ? 4.787 -4.636 -7.771 1.00 87.25 101 PHE A C 1
ATOM 737 O O . PHE A 1 101 ? 5.300 -5.294 -8.675 1.00 87.25 101 PHE A O 1
ATOM 744 N N . LEU A 1 102 ? 4.519 -5.175 -6.578 1.00 85.50 102 LEU A N 1
ATOM 745 C CA . LEU A 1 102 ? 4.786 -6.584 -6.273 1.00 85.50 102 LEU A CA 1
ATOM 746 C C . LEU A 1 102 ? 3.891 -7.506 -7.105 1.00 85.50 102 LEU A C 1
ATOM 748 O O . LEU A 1 102 ? 4.367 -8.506 -7.644 1.00 85.50 102 LEU A O 1
ATOM 752 N N . ARG A 1 103 ? 2.607 -7.154 -7.236 1.00 83.44 103 ARG A N 1
ATOM 753 C CA . ARG A 1 103 ? 1.663 -7.846 -8.117 1.00 83.44 103 ARG A CA 1
ATOM 754 C C . ARG A 1 103 ? 2.096 -7.732 -9.569 1.00 83.44 103 ARG A C 1
ATOM 756 O O . ARG A 1 103 ? 2.091 -8.741 -10.260 1.00 83.44 103 ARG A O 1
ATOM 763 N N . ALA A 1 104 ? 2.557 -6.561 -10.012 1.00 86.62 104 ALA A N 1
ATOM 764 C CA . ALA A 1 104 ? 3.035 -6.375 -11.376 1.00 86.62 104 ALA A CA 1
ATOM 765 C C . ALA A 1 104 ? 4.123 -7.385 -11.757 1.00 86.62 104 ALA A C 1
ATOM 767 O O . ALA A 1 104 ? 4.027 -8.032 -12.798 1.00 86.62 104 ALA A O 1
ATOM 768 N N . VAL A 1 105 ? 5.098 -7.583 -10.868 1.00 82.88 105 VAL A N 1
ATOM 769 C CA . VAL A 1 105 ? 6.172 -8.564 -11.055 1.00 82.88 105 VAL A CA 1
ATOM 770 C C . VAL A 1 105 ? 5.656 -10.002 -10.963 1.00 82.88 105 VAL A C 1
ATOM 772 O O . VAL A 1 105 ? 5.981 -10.819 -11.821 1.00 82.88 105 VAL A O 1
ATOM 775 N N . LYS A 1 106 ? 4.853 -10.330 -9.941 1.00 85.88 106 LYS A N 1
ATOM 776 C CA . LYS A 1 106 ? 4.389 -11.707 -9.685 1.00 85.88 106 LYS A CA 1
ATOM 777 C C . LYS A 1 106 ? 3.382 -12.216 -10.714 1.00 85.88 106 LYS A C 1
ATOM 779 O O . LYS A 1 106 ? 3.447 -13.371 -11.115 1.00 85.88 106 LYS A O 1
ATOM 784 N N . GLU A 1 107 ? 2.442 -11.368 -11.108 1.00 86.19 107 GLU A N 1
ATOM 785 C CA . GLU A 1 107 ? 1.327 -11.708 -12.000 1.00 86.19 107 GLU A CA 1
ATOM 786 C C . GLU A 1 107 ? 1.633 -11.357 -13.465 1.00 86.19 107 GLU A C 1
ATOM 788 O O . GLU A 1 107 ? 0.825 -11.626 -14.351 1.00 86.19 107 GLU A O 1
ATOM 793 N N . GLY A 1 108 ? 2.813 -10.791 -13.745 1.00 83.38 108 GLY A N 1
ATOM 794 C CA . GLY A 1 108 ? 3.280 -10.532 -15.107 1.00 83.38 108 GLY A CA 1
ATOM 795 C C . GLY A 1 108 ? 2.569 -9.366 -15.795 1.00 83.38 108 GLY A C 1
ATOM 796 O O . GLY A 1 108 ? 2.375 -9.386 -17.017 1.00 83.38 108 GLY A O 1
ATOM 797 N N . TYR A 1 109 ? 2.176 -8.338 -15.037 1.00 82.88 109 TYR A N 1
ATOM 798 C CA . TYR A 1 109 ? 1.665 -7.108 -15.634 1.00 82.88 109 TYR A CA 1
ATOM 799 C C . TYR A 1 109 ? 2.766 -6.419 -16.445 1.00 82.88 109 TYR A C 1
ATOM 801 O O . TYR A 1 109 ? 3.936 -6.393 -16.069 1.00 82.88 109 TYR A O 1
ATOM 809 N N . ARG A 1 110 ? 2.377 -5.828 -17.577 1.00 82.50 110 ARG A N 1
ATOM 810 C CA . ARG A 1 110 ? 3.317 -5.181 -18.507 1.00 82.50 110 ARG A CA 1
ATOM 811 C C . ARG A 1 110 ? 3.629 -3.728 -18.154 1.00 82.50 110 ARG A C 1
ATOM 813 O O . ARG A 1 110 ? 4.621 -3.199 -18.642 1.00 82.50 110 ARG A O 1
ATOM 820 N N . ALA A 1 111 ? 2.775 -3.080 -17.366 1.00 84.19 111 ALA A N 1
ATOM 821 C CA . ALA A 1 111 ? 2.927 -1.688 -16.964 1.00 84.19 111 ALA A CA 1
ATOM 822 C C . ALA A 1 111 ? 2.160 -1.408 -15.665 1.00 84.19 111 ALA A C 1
ATOM 824 O O . ALA A 1 111 ? 1.136 -2.039 -15.401 1.00 84.19 111 ALA A O 1
ATOM 825 N N . VAL A 1 112 ? 2.643 -0.427 -14.902 1.00 86.19 112 VAL A N 1
ATOM 826 C CA . VAL A 1 112 ? 1.947 0.186 -13.764 1.00 86.19 112 VAL A CA 1
ATOM 827 C C . VAL A 1 112 ? 1.823 1.676 -14.059 1.00 86.19 112 VAL A C 1
ATOM 829 O O . VAL A 1 112 ? 2.812 2.313 -14.422 1.00 86.19 112 VAL A O 1
ATOM 832 N N . LEU A 1 113 ? 0.617 2.222 -13.916 1.00 86.62 113 LEU A N 1
ATOM 833 C CA . LEU A 1 113 ? 0.360 3.653 -14.043 1.00 86.62 113 LEU A CA 1
ATOM 834 C C . LEU A 1 113 ? 0.247 4.263 -12.645 1.00 86.62 113 LEU A C 1
ATOM 836 O O . LEU A 1 113 ? -0.557 3.804 -11.838 1.00 86.62 113 LEU A O 1
ATOM 840 N N . THR A 1 114 ? 1.035 5.299 -12.371 1.00 85.12 114 THR A N 1
ATOM 841 C CA . THR A 1 114 ? 0.959 6.070 -11.125 1.00 85.12 114 THR A CA 1
ATOM 842 C C . THR A 1 114 ? 0.527 7.500 -11.416 1.00 85.12 114 THR A C 1
ATOM 844 O O . THR A 1 114 ? 0.827 8.043 -12.479 1.00 85.12 114 THR A O 1
ATOM 847 N N . MET A 1 115 ? -0.166 8.121 -10.460 1.00 82.56 115 MET A N 1
ATOM 848 C CA . MET A 1 115 ? -0.613 9.512 -10.590 1.00 82.56 115 MET A CA 1
ATOM 849 C C . MET A 1 115 ? 0.556 10.495 -10.522 1.00 82.56 115 MET A C 1
ATOM 851 O O . MET A 1 115 ? 0.572 11.496 -11.234 1.00 82.56 115 MET A O 1
ATOM 855 N N . TYR A 1 116 ? 1.554 10.192 -9.688 1.00 79.44 116 TYR A N 1
ATOM 856 C CA . TYR A 1 116 ? 2.760 10.999 -9.541 1.00 79.44 116 TYR A CA 1
ATOM 857 C C . TYR A 1 116 ? 4.008 10.184 -9.866 1.00 79.44 116 TYR A C 1
ATOM 859 O O . TYR A 1 116 ? 4.083 8.984 -9.589 1.00 79.44 116 TYR A O 1
ATOM 867 N N . HIS A 1 117 ? 5.010 10.851 -10.440 1.00 73.69 117 HIS A N 1
ATOM 868 C CA . HIS A 1 117 ? 6.259 10.206 -10.842 1.00 73.69 117 HIS A CA 1
ATOM 869 C C . HIS A 1 117 ? 7.009 9.602 -9.642 1.00 73.69 117 HIS A C 1
ATOM 871 O O . HIS A 1 117 ? 7.450 8.455 -9.716 1.00 73.69 117 HIS A O 1
ATOM 877 N N . ASP A 1 118 ? 7.073 10.315 -8.513 1.00 77.00 118 ASP A N 1
ATOM 878 C CA . ASP A 1 118 ? 7.770 9.848 -7.308 1.00 77.00 118 ASP A CA 1
ATOM 879 C C . ASP A 1 118 ? 7.163 8.573 -6.711 1.00 77.00 118 ASP A C 1
ATOM 881 O O . ASP A 1 118 ? 7.900 7.712 -6.228 1.00 77.00 118 ASP A O 1
ATOM 885 N N . GLN A 1 119 ? 5.840 8.392 -6.817 1.00 82.88 119 GLN A N 1
ATOM 886 C CA . GLN A 1 119 ? 5.161 7.184 -6.332 1.00 82.88 119 GLN A CA 1
ATOM 887 C C . GLN A 1 119 ? 5.675 5.921 -7.034 1.00 82.88 119 GLN A C 1
ATOM 889 O O . GLN A 1 119 ? 5.857 4.890 -6.392 1.00 82.88 119 GLN A O 1
ATOM 894 N N . GLY A 1 120 ? 5.943 6.001 -8.342 1.00 82.50 120 GLY A N 1
ATOM 895 C CA . GLY A 1 120 ? 6.481 4.871 -9.098 1.00 82.50 120 GLY A CA 1
ATOM 896 C C . GLY A 1 120 ? 7.996 4.719 -8.986 1.00 82.50 120 GLY A C 1
ATOM 897 O O . GLY A 1 120 ? 8.512 3.600 -8.971 1.00 82.50 120 GLY A O 1
ATOM 898 N N . GLN A 1 121 ? 8.724 5.831 -8.866 1.00 79.50 121 GLN A N 1
ATOM 899 C CA . GLN A 1 121 ? 10.188 5.826 -8.824 1.00 79.50 121 GLN A CA 1
ATOM 900 C C . GLN A 1 121 ? 10.746 5.122 -7.583 1.00 79.50 121 GLN A C 1
ATOM 902 O O . GLN A 1 121 ? 11.771 4.450 -7.691 1.00 79.50 121 GLN A O 1
ATOM 907 N N . ILE A 1 122 ? 10.086 5.229 -6.423 1.00 81.94 122 ILE A N 1
ATOM 908 C CA . ILE A 1 122 ? 10.520 4.537 -5.195 1.00 81.94 122 ILE A CA 1
ATOM 909 C C . ILE A 1 122 ? 10.532 3.019 -5.414 1.00 81.94 122 ILE A C 1
ATOM 911 O O . ILE A 1 122 ? 11.555 2.368 -5.198 1.00 81.94 122 ILE A O 1
ATOM 915 N N . ALA A 1 123 ? 9.421 2.459 -5.898 1.00 82.38 123 ALA A N 1
ATOM 916 C CA . ALA A 1 123 ? 9.299 1.024 -6.132 1.00 82.38 123 ALA A CA 1
ATOM 917 C C . ALA A 1 123 ? 10.259 0.535 -7.228 1.00 82.38 123 ALA A C 1
ATOM 919 O O . ALA A 1 123 ? 10.951 -0.464 -7.039 1.00 82.38 123 ALA A O 1
ATOM 920 N N . MET A 1 124 ? 10.368 1.263 -8.344 1.00 79.31 124 MET A N 1
ATOM 921 C CA . MET A 1 124 ? 11.299 0.923 -9.429 1.00 79.31 124 MET A CA 1
ATOM 922 C C . MET A 1 124 ? 12.757 0.884 -8.962 1.00 79.31 124 MET A C 1
ATOM 924 O O . MET A 1 124 ? 13.496 -0.028 -9.330 1.00 79.31 124 MET A O 1
ATOM 928 N N . LYS A 1 125 ? 13.164 1.830 -8.109 1.00 77.44 125 LYS A N 1
ATOM 929 C CA . LYS A 1 125 ? 14.515 1.864 -7.533 1.00 77.44 125 LYS A CA 1
ATOM 930 C C . LYS A 1 125 ? 14.791 0.665 -6.630 1.00 77.44 125 LYS A C 1
ATOM 932 O O . LYS A 1 125 ? 15.891 0.129 -6.679 1.00 77.44 125 LYS A O 1
ATOM 937 N N . LEU A 1 126 ? 13.812 0.215 -5.847 1.00 80.50 126 LEU A N 1
ATOM 938 C CA . LEU A 1 126 ? 13.962 -0.984 -5.014 1.00 80.50 126 LEU A CA 1
ATOM 939 C C . LEU A 1 126 ? 14.033 -2.273 -5.843 1.00 80.50 126 LEU A C 1
ATOM 941 O O . LEU A 1 126 ? 14.756 -3.194 -5.477 1.00 80.50 126 LEU A O 1
ATOM 945 N N . MET A 1 127 ? 13.300 -2.340 -6.957 1.00 79.06 127 MET A N 1
ATOM 946 C CA . MET A 1 127 ? 13.248 -3.535 -7.807 1.00 79.06 127 MET A CA 1
ATOM 947 C C . MET A 1 127 ? 14.423 -3.654 -8.787 1.00 79.06 127 MET A C 1
ATOM 949 O O . MET A 1 127 ? 14.753 -4.762 -9.199 1.00 79.06 127 MET A O 1
ATOM 953 N N . GLY A 1 128 ? 15.044 -2.542 -9.184 1.00 72.25 128 GLY A N 1
ATOM 954 C CA . GLY A 1 128 ? 16.068 -2.546 -10.230 1.00 72.25 128 GLY A CA 1
ATOM 955 C C . GLY A 1 128 ? 16.828 -1.230 -10.321 1.00 72.25 128 GLY A C 1
ATOM 956 O O . GLY A 1 128 ? 16.793 -0.568 -11.360 1.00 72.25 128 GLY A O 1
ATOM 957 N N . PHE A 1 129 ? 17.509 -0.857 -9.231 1.00 64.75 129 PHE A N 1
ATOM 958 C CA . PHE A 1 129 ? 18.213 0.423 -9.081 1.00 64.75 129 PHE A CA 1
ATOM 959 C C . PHE A 1 129 ? 19.154 0.760 -10.253 1.00 64.75 129 PHE A C 1
ATOM 961 O O . PHE A 1 129 ? 19.193 1.910 -10.682 1.00 64.75 129 PHE A O 1
ATOM 968 N N . ASP A 1 130 ? 19.835 -0.246 -10.814 1.00 68.06 130 ASP A N 1
ATOM 969 C CA . ASP A 1 130 ? 20.850 -0.087 -11.871 1.00 68.06 130 ASP A CA 1
ATOM 970 C C . ASP A 1 130 ? 20.362 -0.500 -13.277 1.00 68.06 130 ASP A C 1
ATOM 972 O O . ASP A 1 130 ? 21.155 -0.630 -14.215 1.00 68.06 130 ASP A O 1
ATOM 976 N N . GLU A 1 131 ? 19.059 -0.750 -13.433 1.00 73.81 131 GLU A N 1
ATOM 977 C CA . GLU A 1 131 ? 18.446 -1.175 -14.703 1.00 73.81 131 GLU A CA 1
ATOM 978 C C . GLU A 1 131 ? 17.297 -0.267 -15.154 1.00 73.81 131 GLU A C 1
ATOM 980 O O . GLU A 1 131 ? 16.950 -0.251 -16.336 1.00 73.81 131 GLU A O 1
ATOM 985 N N . GLY A 1 132 ? 16.704 0.495 -14.230 1.00 79.94 132 GLY A N 1
ATOM 986 C CA . GLY A 1 132 ? 15.582 1.375 -14.526 1.00 79.94 132 GLY A CA 1
ATOM 987 C C . GLY A 1 132 ? 15.921 2.437 -15.574 1.00 79.94 132 GLY A C 1
ATOM 988 O O . GLY A 1 132 ? 16.958 3.096 -15.516 1.00 79.94 132 GLY A O 1
ATOM 989 N N . VAL A 1 133 ? 15.005 2.650 -16.517 1.00 86.19 133 VAL A N 1
ATOM 990 C CA . VAL A 1 133 ? 15.046 3.774 -17.458 1.00 86.19 133 VAL A CA 1
ATOM 991 C C . VAL A 1 133 ? 13.750 4.549 -17.309 1.00 86.19 133 VAL A C 1
ATOM 993 O O . VAL A 1 133 ? 12.666 3.978 -17.420 1.00 86.19 133 VAL A O 1
ATOM 996 N N . THR A 1 134 ? 13.857 5.855 -17.089 1.00 86.88 134 THR A N 1
ATOM 997 C CA . THR A 1 134 ? 12.701 6.752 -17.152 1.00 86.88 134 THR A CA 1
ATOM 998 C C . THR A 1 134 ? 12.632 7.346 -18.547 1.00 86.88 134 THR A C 1
ATOM 1000 O O . THR A 1 134 ? 13.655 7.741 -19.097 1.00 86.88 134 THR A O 1
ATOM 1003 N N . MET A 1 135 ? 11.440 7.421 -19.131 1.00 87.88 135 MET A N 1
ATOM 1004 C CA . MET A 1 135 ? 11.219 8.140 -20.384 1.00 87.88 135 MET A CA 1
ATOM 1005 C C . MET A 1 135 ? 10.153 9.210 -20.209 1.00 87.88 135 MET A C 1
ATOM 1007 O O . MET A 1 135 ? 9.235 9.050 -19.407 1.00 87.88 135 MET A O 1
ATOM 1011 N N . ILE A 1 136 ? 10.268 10.285 -20.982 1.00 85.19 136 ILE A N 1
ATOM 1012 C CA . ILE A 1 136 ? 9.273 11.353 -21.038 1.00 85.19 136 ILE A CA 1
ATOM 1013 C C . ILE A 1 136 ? 8.539 11.243 -22.374 1.00 85.19 136 ILE A C 1
ATOM 1015 O O . ILE A 1 136 ? 9.146 11.324 -23.442 1.00 85.19 136 ILE A O 1
ATOM 1019 N N . GLY A 1 137 ? 7.226 11.022 -22.303 1.00 84.69 137 GLY A N 1
ATOM 1020 C CA . GLY A 1 137 ? 6.339 11.022 -23.464 1.00 84.69 137 GLY A CA 1
ATOM 1021 C C . GLY A 1 137 ? 5.892 12.432 -23.858 1.00 84.69 137 GLY A C 1
ATOM 1022 O O . GLY A 1 137 ? 5.972 13.364 -23.062 1.00 84.69 137 GLY A O 1
ATOM 1023 N N . GLY A 1 138 ? 5.398 12.580 -25.090 1.00 82.06 138 GLY A N 1
ATOM 1024 C CA . GLY A 1 138 ? 4.808 13.831 -25.590 1.00 82.06 138 GLY A CA 1
ATOM 1025 C C . GLY A 1 138 ? 5.797 14.843 -26.180 1.00 82.06 138 GLY A C 1
ATOM 1026 O O . GLY A 1 138 ? 5.371 15.864 -26.709 1.00 82.06 138 GLY A O 1
ATOM 1027 N N . LEU A 1 139 ? 7.101 14.563 -26.137 1.00 84.62 139 LEU A N 1
ATOM 1028 C CA . LEU A 1 139 ? 8.118 15.377 -26.807 1.00 84.62 139 LEU A CA 1
ATOM 1029 C C . LEU A 1 139 ? 8.286 14.964 -28.282 1.00 84.62 139 LEU A C 1
ATOM 1031 O O . LEU A 1 139 ? 8.086 13.793 -28.614 1.00 84.62 139 LEU A O 1
ATOM 1035 N N . PRO A 1 140 ? 8.709 15.886 -29.172 1.00 85.44 140 PRO A N 1
ATOM 1036 C CA . PRO A 1 140 ? 8.958 15.578 -30.586 1.00 85.44 140 PRO A CA 1
ATOM 1037 C C . PRO A 1 140 ? 10.216 14.721 -30.814 1.00 85.44 140 PRO A C 1
ATOM 1039 O O . PRO A 1 140 ? 10.538 14.372 -31.946 1.00 85.44 140 PRO A O 1
ATOM 1042 N N . PHE A 1 141 ? 10.938 14.379 -29.749 1.00 86.62 141 PHE A N 1
ATOM 1043 C CA . PHE A 1 141 ? 12.098 13.500 -29.759 1.00 86.62 141 PHE A CA 1
ATOM 1044 C C . PHE A 1 141 ? 12.069 12.586 -28.525 1.00 86.62 141 PHE A C 1
ATOM 1046 O O . PHE A 1 141 ? 11.546 12.986 -27.480 1.00 86.62 141 PHE A O 1
ATOM 1053 N N . PRO A 1 142 ? 12.641 11.371 -28.598 1.00 91.31 142 PRO A N 1
ATOM 1054 C CA . PRO A 1 142 ? 12.766 10.509 -27.430 1.00 91.31 142 PRO A CA 1
ATOM 1055 C C . PRO A 1 142 ? 13.658 11.143 -26.361 1.00 91.31 142 PRO A C 1
ATOM 1057 O O . PRO A 1 142 ? 14.799 11.512 -26.637 1.00 91.31 142 PRO A O 1
ATOM 1060 N N . LEU A 1 143 ? 13.160 11.212 -25.128 1.00 90.81 143 LEU A N 1
ATOM 1061 C CA . LEU A 1 143 ? 13.932 11.623 -23.961 1.00 90.81 143 LEU A CA 1
ATOM 1062 C C . LEU A 1 143 ? 13.890 10.502 -22.925 1.00 90.81 143 LEU A C 1
ATOM 1064 O O . LEU A 1 143 ? 12.827 10.187 -22.392 1.00 90.81 143 LEU A O 1
ATOM 1068 N N . CYS A 1 144 ? 15.047 9.892 -22.673 1.00 91.38 144 CYS A N 1
ATOM 1069 C CA . CYS A 1 144 ? 15.234 8.842 -21.675 1.00 91.38 144 CYS A CA 1
ATOM 1070 C C . CYS A 1 144 ? 16.332 9.250 -20.690 1.00 91.38 144 CYS A C 1
ATOM 1072 O O . CYS A 1 144 ? 17.332 9.844 -21.091 1.00 91.38 144 CYS A O 1
ATOM 1074 N N . THR A 1 145 ? 16.176 8.889 -19.420 1.00 88.69 145 THR A N 1
ATOM 1075 C CA . THR A 1 145 ? 17.188 9.060 -18.378 1.00 88.69 145 THR A CA 1
ATOM 1076 C C . THR A 1 145 ? 17.475 7.711 -17.710 1.00 88.69 145 THR A C 1
ATOM 1078 O O . THR A 1 145 ? 16.540 6.973 -17.378 1.00 88.69 145 THR A O 1
ATOM 1081 N N . PRO A 1 146 ? 18.754 7.335 -17.543 1.00 87.69 146 PRO A N 1
ATOM 1082 C CA . PRO A 1 146 ? 19.118 6.116 -16.831 1.00 87.69 146 PRO A CA 1
ATOM 1083 C C . PRO A 1 146 ? 18.957 6.289 -15.320 1.00 87.69 146 PRO A C 1
ATOM 1085 O O . PRO A 1 146 ? 19.192 7.371 -14.783 1.00 87.69 146 PRO A O 1
ATOM 1088 N N . ALA A 1 147 ? 18.605 5.214 -14.620 1.00 82.62 147 ALA A N 1
ATOM 1089 C CA . ALA A 1 147 ? 18.683 5.165 -13.169 1.00 82.62 147 ALA A CA 1
ATOM 1090 C C . ALA A 1 147 ? 20.137 4.930 -12.728 1.00 82.62 147 ALA A C 1
ATOM 1092 O O . ALA A 1 147 ? 20.764 3.946 -13.112 1.00 82.62 147 ALA A O 1
ATOM 1093 N N . HIS A 1 148 ? 20.680 5.856 -11.939 1.00 81.75 148 HIS A N 1
ATOM 1094 C CA . HIS A 1 148 ? 21.898 5.670 -11.152 1.00 81.75 148 HIS A CA 1
ATOM 1095 C C . HIS A 1 148 ? 21.903 6.651 -9.967 1.00 81.75 148 HIS A C 1
ATOM 1097 O O . HIS A 1 148 ? 21.158 7.634 -9.950 1.00 81.75 148 HIS A O 1
ATOM 1103 N N . SER A 1 149 ? 22.752 6.396 -8.969 1.00 75.19 149 SER A N 1
ATOM 1104 C CA . SER A 1 149 ? 22.997 7.323 -7.852 1.00 75.19 149 SER A CA 1
ATOM 1105 C C . SER A 1 149 ? 24.216 8.216 -8.121 1.00 75.19 149 SER A C 1
ATOM 1107 O O . SER A 1 149 ? 24.833 8.148 -9.184 1.00 75.19 149 SER A O 1
ATOM 1109 N N . THR A 1 150 ? 24.585 9.047 -7.146 1.00 82.56 150 THR A N 1
ATOM 1110 C CA . THR A 1 150 ? 25.838 9.815 -7.144 1.00 82.56 150 THR A CA 1
ATOM 1111 C C . THR A 1 150 ? 27.076 8.923 -7.057 1.00 82.56 150 THR A C 1
ATOM 1113 O O . THR A 1 150 ? 28.124 9.311 -7.561 1.00 82.56 150 THR A O 1
ATOM 1116 N N . ALA A 1 151 ? 26.951 7.737 -6.443 1.00 85.06 151 ALA A N 1
ATOM 1117 C CA . ALA A 1 151 ? 27.980 6.692 -6.386 1.00 85.06 151 ALA A CA 1
ATOM 1118 C C . ALA A 1 151 ? 29.382 7.233 -6.006 1.00 85.06 151 ALA A C 1
ATOM 1120 O O . ALA A 1 151 ? 30.388 6.974 -6.674 1.00 85.06 151 ALA A O 1
ATOM 1121 N N . TYR A 1 152 ? 29.435 8.048 -4.939 1.00 89.31 152 TYR A N 1
ATOM 1122 C CA . TYR A 1 152 ? 30.648 8.752 -4.489 1.00 89.31 152 TYR A CA 1
ATOM 1123 C C . TYR A 1 152 ? 31.820 7.815 -4.174 1.00 89.31 152 TYR A C 1
ATOM 1125 O O . TYR A 1 152 ? 32.979 8.196 -4.315 1.00 89.31 152 TYR A O 1
ATOM 1133 N N . ASP A 1 153 ? 31.524 6.587 -3.768 1.00 92.69 153 ASP A N 1
ATOM 1134 C CA . ASP A 1 153 ? 32.484 5.539 -3.456 1.00 92.69 153 ASP A CA 1
ATOM 1135 C C . ASP A 1 153 ? 33.232 5.008 -4.690 1.00 92.69 153 ASP A C 1
ATOM 1137 O O . ASP A 1 153 ? 34.331 4.472 -4.533 1.00 92.69 153 ASP A O 1
ATOM 1141 N N . ILE A 1 154 ? 32.709 5.190 -5.910 1.00 91.69 154 ILE A N 1
ATOM 1142 C CA . ILE A 1 154 ? 33.342 4.720 -7.159 1.00 91.69 154 ILE A CA 1
ATOM 1143 C C . ILE A 1 154 ? 33.701 5.832 -8.154 1.00 91.69 154 ILE A C 1
ATOM 1145 O O . ILE A 1 154 ? 34.385 5.569 -9.150 1.00 91.69 154 ILE A O 1
ATOM 1149 N N . ALA A 1 155 ? 33.275 7.070 -7.903 1.00 93.50 155 ALA A N 1
ATOM 1150 C CA . ALA A 1 155 ? 33.562 8.209 -8.769 1.00 93.50 155 ALA A CA 1
ATOM 1151 C C . ALA A 1 155 ? 35.077 8.370 -9.018 1.00 93.50 155 ALA A C 1
ATOM 1153 O O . ALA A 1 155 ? 35.891 8.310 -8.098 1.00 93.50 155 ALA A O 1
ATOM 1154 N N . GLY A 1 156 ? 35.468 8.544 -10.285 1.00 93.69 156 GLY A N 1
ATOM 1155 C CA . GLY A 1 156 ? 36.872 8.709 -10.692 1.00 93.69 156 GLY A CA 1
ATOM 1156 C C . GLY A 1 156 ? 37.719 7.429 -10.710 1.00 93.69 156 GLY A C 1
ATOM 1157 O O . GLY A 1 156 ? 38.870 7.482 -11.129 1.00 93.69 156 GLY A O 1
ATOM 1158 N N . LYS A 1 157 ? 37.171 6.269 -10.316 1.00 95.44 157 LYS A N 1
ATOM 1159 C CA . LYS A 1 157 ? 37.917 4.996 -10.264 1.00 95.44 157 LYS A CA 1
ATOM 1160 C C . LYS A 1 157 ? 37.889 4.186 -11.567 1.00 95.44 157 LYS A C 1
ATOM 1162 O O . LYS A 1 157 ? 38.537 3.150 -11.646 1.00 95.44 157 LYS A O 1
ATOM 1167 N N . GLY A 1 158 ? 37.118 4.614 -12.570 1.00 94.69 158 GLY A N 1
ATOM 1168 C CA . GLY A 1 158 ? 37.009 3.921 -13.864 1.00 94.69 158 GLY A CA 1
ATOM 1169 C C . GLY A 1 158 ? 36.226 2.599 -13.841 1.00 94.69 158 GLY A C 1
ATOM 1170 O O . GLY A 1 158 ? 36.251 1.871 -14.825 1.00 94.69 158 GLY A O 1
ATOM 1171 N N . ILE A 1 159 ? 35.519 2.292 -12.747 1.00 94.31 159 ILE A N 1
ATOM 1172 C CA . ILE A 1 159 ? 34.764 1.036 -12.547 1.00 94.31 159 ILE A CA 1
ATOM 1173 C C . ILE A 1 159 ? 33.237 1.214 -12.646 1.00 94.31 159 ILE A C 1
ATOM 1175 O O . ILE A 1 159 ? 32.477 0.383 -12.156 1.00 94.31 159 ILE A O 1
ATOM 1179 N N . ALA A 1 160 ? 32.771 2.318 -13.235 1.00 91.12 160 ALA A N 1
ATOM 1180 C CA . ALA A 1 160 ? 31.344 2.606 -13.356 1.00 91.12 160 ALA A CA 1
ATOM 1181 C C . ALA A 1 160 ? 30.638 1.600 -14.283 1.00 91.12 160 ALA A C 1
ATOM 1183 O O . ALA A 1 160 ? 31.123 1.288 -15.372 1.00 91.12 160 ALA A O 1
ATOM 1184 N N . ASN A 1 161 ? 29.463 1.125 -13.868 1.00 88.38 161 ASN A N 1
ATOM 1185 C CA . ASN A 1 161 ? 28.634 0.234 -14.672 1.00 88.38 161 ASN A CA 1
ATOM 1186 C C . ASN A 1 161 ? 27.795 1.042 -15.675 1.00 88.38 161 ASN A C 1
ATOM 1188 O O . ASN A 1 161 ? 27.036 1.928 -15.293 1.00 88.38 161 ASN A O 1
ATOM 1192 N N . ILE A 1 162 ? 27.902 0.716 -16.965 1.00 91.62 162 ILE A N 1
ATOM 1193 C CA . ILE A 1 162 ? 27.196 1.427 -18.042 1.00 91.62 162 ILE A CA 1
ATOM 1194 C C . ILE A 1 162 ? 25.780 0.901 -18.317 1.00 91.62 162 ILE A C 1
ATOM 1196 O O . ILE A 1 162 ? 25.122 1.409 -19.223 1.00 91.62 162 ILE A O 1
ATOM 1200 N N . ARG A 1 163 ? 25.314 -0.137 -17.609 1.00 89.88 163 ARG A N 1
ATOM 1201 C CA . ARG A 1 163 ? 24.098 -0.888 -17.961 1.00 89.88 163 ARG A CA 1
ATOM 1202 C C . ARG A 1 163 ? 22.855 -0.006 -18.085 1.00 89.88 163 ARG A C 1
ATOM 1204 O O . ARG A 1 163 ? 22.253 -0.004 -19.155 1.00 89.88 163 ARG A O 1
ATOM 1211 N N . ALA A 1 164 ? 22.516 0.785 -17.066 1.00 86.56 164 ALA A N 1
ATOM 1212 C CA . ALA A 1 164 ? 21.362 1.688 -17.117 1.00 86.56 164 ALA A CA 1
ATOM 1213 C C . ALA A 1 164 ? 21.455 2.686 -18.287 1.00 86.56 164 ALA A C 1
ATOM 1215 O O . ALA A 1 164 ? 20.507 2.848 -19.055 1.00 86.56 164 ALA A O 1
ATOM 1216 N N . SER A 1 165 ? 22.621 3.315 -18.472 1.00 91.44 165 SER A N 1
ATOM 1217 C CA . SER A 1 165 ? 22.871 4.264 -19.569 1.00 91.44 165 SER A CA 1
ATOM 1218 C C . SER A 1 165 ? 22.742 3.611 -20.943 1.00 91.44 165 SER A C 1
ATOM 1220 O O . SER A 1 165 ? 22.150 4.188 -21.856 1.00 91.44 165 SER A O 1
ATOM 1222 N N . ARG A 1 166 ? 23.243 2.380 -21.091 1.00 93.38 166 ARG A N 1
ATOM 1223 C CA . ARG A 1 166 ? 23.083 1.580 -22.306 1.00 93.38 166 ARG A CA 1
ATOM 1224 C C . ARG A 1 166 ? 21.608 1.297 -22.582 1.00 93.38 166 ARG A C 1
ATOM 1226 O O . ARG A 1 166 ? 21.165 1.519 -23.705 1.00 93.38 166 ARG A O 1
ATOM 1233 N N . GLU A 1 167 ? 20.847 0.841 -21.589 1.00 91.88 167 GLU A N 1
ATOM 1234 C CA . GLU A 1 167 ? 19.417 0.564 -21.765 1.00 91.88 167 GLU A CA 1
ATOM 1235 C C . GLU A 1 167 ? 18.617 1.827 -22.103 1.00 91.88 167 GLU A C 1
ATOM 1237 O O . GLU A 1 167 ? 17.730 1.770 -22.958 1.00 91.88 167 GLU A O 1
ATOM 1242 N N . ALA A 1 168 ? 18.976 2.980 -21.529 1.00 91.62 168 ALA A N 1
ATOM 1243 C CA . ALA A 1 168 ? 18.356 4.261 -21.860 1.00 91.62 168 ALA A CA 1
ATOM 1244 C C . ALA A 1 168 ? 18.563 4.641 -23.334 1.00 91.62 168 ALA A C 1
ATOM 1246 O O . ALA A 1 168 ? 17.605 5.005 -24.019 1.00 91.62 168 ALA A O 1
ATOM 1247 N N . ILE A 1 169 ? 19.787 4.487 -23.851 1.00 93.94 169 ILE A N 1
ATOM 1248 C CA . ILE A 1 169 ? 20.098 4.740 -25.266 1.00 93.94 169 ILE A CA 1
ATOM 1249 C C . ILE A 1 169 ? 19.350 3.756 -26.171 1.00 93.94 169 ILE A C 1
ATOM 1251 O O . ILE A 1 169 ? 18.747 4.164 -27.164 1.00 93.94 169 ILE A O 1
ATOM 1255 N N . LEU A 1 170 ? 19.348 2.462 -25.833 1.00 93.56 170 LEU A N 1
ATOM 1256 C CA . LEU A 1 170 ? 18.650 1.445 -26.623 1.00 93.56 170 LEU A CA 1
ATOM 1257 C C . LEU A 1 170 ? 17.140 1.691 -26.665 1.00 93.56 170 LEU A C 1
ATOM 1259 O O . LEU A 1 170 ? 16.510 1.500 -27.705 1.00 93.56 170 LEU A O 1
ATOM 1263 N N . LEU A 1 171 ? 16.551 2.126 -25.553 1.00 91.56 171 LEU A N 1
ATOM 1264 C CA . LEU A 1 171 ? 15.139 2.473 -25.486 1.00 91.56 171 LEU A CA 1
ATOM 1265 C C . LEU A 1 171 ? 14.818 3.703 -26.336 1.00 91.56 171 LEU A C 1
ATOM 1267 O O . LEU A 1 171 ? 13.896 3.637 -27.148 1.00 91.56 171 LEU A O 1
ATOM 1271 N N . ALA A 1 172 ? 15.615 4.767 -26.228 1.00 92.00 172 ALA A N 1
ATOM 1272 C CA . ALA A 1 172 ? 15.469 5.962 -27.056 1.00 92.00 172 ALA A CA 1
ATOM 1273 C C . ALA A 1 172 ? 15.590 5.639 -28.557 1.00 92.00 172 ALA A C 1
ATOM 1275 O O . ALA A 1 172 ? 14.771 6.094 -29.354 1.00 92.00 172 ALA A O 1
ATOM 1276 N N . ALA A 1 173 ? 16.543 4.784 -28.945 1.00 93.38 173 ALA A N 1
ATOM 1277 C CA . ALA A 1 173 ? 16.699 4.330 -30.328 1.00 93.38 173 ALA A CA 1
ATOM 1278 C C . ALA A 1 173 ? 15.480 3.533 -30.827 1.00 93.38 173 ALA A C 1
ATOM 1280 O O . ALA A 1 173 ? 15.030 3.734 -31.955 1.00 93.38 173 ALA A O 1
ATOM 1281 N N . ARG A 1 174 ? 14.903 2.660 -29.984 1.00 90.62 174 ARG A N 1
ATOM 1282 C CA . ARG A 1 174 ? 13.657 1.933 -30.298 1.00 90.62 174 ARG A CA 1
ATOM 1283 C C . ARG A 1 174 ? 12.453 2.863 -30.439 1.00 90.62 174 ARG A C 1
ATOM 1285 O O . ARG A 1 174 ? 11.585 2.596 -31.264 1.00 90.62 174 ARG A O 1
ATOM 1292 N N . MET A 1 175 ? 12.373 3.918 -29.630 1.00 88.69 175 MET A N 1
ATOM 1293 C CA . MET A 1 175 ? 11.327 4.935 -29.758 1.00 88.69 175 MET A CA 1
ATOM 1294 C C . MET A 1 175 ? 11.482 5.690 -31.082 1.00 88.69 175 MET A C 1
ATOM 1296 O O . MET A 1 175 ? 10.521 5.766 -31.840 1.00 88.69 175 MET A O 1
ATOM 1300 N N . ALA A 1 176 ? 12.698 6.152 -31.397 1.00 87.94 176 ALA A N 1
ATOM 1301 C CA . ALA A 1 176 ? 12.996 6.896 -32.621 1.00 87.94 176 ALA A CA 1
ATOM 1302 C C . ALA A 1 176 ? 12.671 6.104 -33.898 1.00 87.94 176 ALA A C 1
ATOM 1304 O O . ALA A 1 176 ? 12.111 6.662 -34.839 1.00 87.94 176 ALA A O 1
ATOM 1305 N N . SER A 1 177 ? 12.986 4.804 -33.929 1.00 85.62 177 SER A N 1
ATOM 1306 C CA . SER A 1 177 ? 12.764 3.951 -35.106 1.00 85.62 177 SER A CA 1
ATOM 1307 C C . SER A 1 177 ? 11.303 3.556 -35.326 1.00 85.62 177 SER A C 1
ATOM 1309 O O . SER A 1 177 ? 10.937 3.164 -36.430 1.00 85.62 177 SER A O 1
ATOM 1311 N N . ARG A 1 178 ? 10.460 3.659 -34.291 1.00 74.00 178 ARG A N 1
ATOM 1312 C CA . ARG A 1 178 ? 9.018 3.375 -34.370 1.00 74.00 178 ARG A CA 1
ATOM 1313 C C . ARG A 1 178 ? 8.182 4.591 -34.733 1.00 74.00 178 ARG A C 1
ATOM 1315 O O . ARG A 1 178 ? 7.021 4.428 -35.102 1.00 74.00 178 ARG A O 1
ATOM 1322 N N . THR A 1 179 ? 8.750 5.790 -34.667 1.00 57.88 179 THR A N 1
ATOM 1323 C CA . THR A 1 179 ? 8.082 7.004 -35.127 1.00 57.88 179 THR A CA 1
ATOM 1324 C C . THR A 1 179 ? 8.032 7.068 -36.655 1.00 57.88 179 THR A C 1
ATOM 1326 O O . THR A 1 179 ? 8.742 7.834 -37.294 1.00 57.88 179 THR A O 1
ATOM 1329 N N . HIS A 1 180 ? 7.087 6.327 -37.241 1.00 51.66 180 HIS A N 1
ATOM 1330 C CA . HIS A 1 180 ? 6.216 6.929 -38.247 1.00 51.66 180 HIS A CA 1
ATOM 1331 C C . HIS A 1 180 ? 5.389 7.989 -37.514 1.00 51.66 180 HIS A C 1
ATOM 1333 O O . HIS A 1 180 ? 4.277 7.724 -37.061 1.00 51.66 180 HIS A O 1
ATOM 1339 N N . PHE A 1 181 ? 5.967 9.174 -37.304 1.00 51.38 181 PHE A N 1
ATOM 1340 C CA . PHE A 1 181 ? 5.152 10.326 -36.950 1.00 51.38 181 PHE A CA 1
ATOM 1341 C C . PHE A 1 181 ? 4.157 10.492 -38.094 1.00 51.38 181 PHE A C 1
ATOM 1343 O O . PHE A 1 181 ? 4.560 10.691 -39.240 1.00 51.38 181 PHE A O 1
ATOM 1350 N N . ALA A 1 182 ? 2.872 10.341 -37.778 1.00 45.97 182 ALA A N 1
ATOM 1351 C CA . ALA A 1 182 ? 1.801 10.849 -38.605 1.00 45.97 182 ALA A CA 1
ATOM 1352 C C . ALA A 1 182 ? 2.106 12.332 -38.856 1.00 45.97 182 ALA A C 1
ATOM 1354 O O . ALA A 1 182 ? 1.904 13.180 -37.986 1.00 45.97 182 ALA A O 1
ATOM 1355 N N . ALA A 1 183 ? 2.691 12.617 -40.020 1.00 41.50 183 ALA A N 1
ATOM 1356 C CA . ALA A 1 183 ? 2.483 13.892 -40.671 1.00 41.50 183 ALA A CA 1
ATOM 1357 C C . ALA A 1 183 ? 0.962 14.038 -40.806 1.00 41.50 183 ALA A C 1
ATOM 1359 O O . ALA A 1 183 ? 0.296 13.059 -41.156 1.00 41.50 183 ALA A O 1
ATOM 1360 N N . GLY A 1 184 ? 0.451 15.195 -40.385 1.00 42.38 184 GLY A N 1
ATOM 1361 C CA . GLY A 1 184 ? -0.981 15.483 -40.304 1.00 42.38 184 GLY A CA 1
ATOM 1362 C C . GLY A 1 184 ? -1.753 15.265 -41.597 1.00 42.38 184 GLY A C 1
ATOM 1363 O O . GLY A 1 18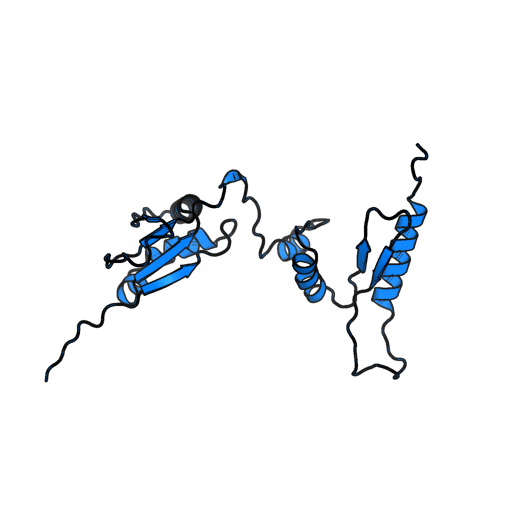4 ? -1.127 15.184 -42.678 1.00 42.38 184 GLY A O 1
#

pLDDT: mean 84.2, std 12.08, range [37.72, 97.38]

Radius of gyration: 25.25 Å; chains: 1; bounding box: 60×30×91 Å

Foldseek 3Di:
DDDPDVPQAEEDEAEQAFLQDLSLLVVLVLLVDPVNLVRHAYAYEEAPVSNVVSCVVNVHDDDAAEDEQVCPVVDPDSGHHYHHPNPDDPVPRNDGLVCQLVCCVVVVPPDDDDPDPVSVVVSCCVVCQQADKDWDPDDPATDIDFRDDPPPVCPPVPPDDCRRVVNRVVVRVVVVVPPPPPPD

Sequence (184 aa):
MSLSQSQMRPVIALAMGDPAGISPELTAKLCALEEIADIAQLAVIGDRRMFGKGAADAGLDLTIETMAAGQFAALKSERHVFIDLAHLDPSECPFPADTVFLRAVKEGYRAVLTMYHDQGQIAMKLMGFDEGVTMIGGLPFPLCTPAHSTAYDIAGKGIANIRASREAILLAARMASRTHFAAG

Secondary structure (DSSP, 8-state):
-------PPPEEEEE---TTTTHHHHHHHHHH-HHHHHH-EEEEEE-HHHHHHHHHHTT-----EEEEGGGGGG---SS-EEEE-----TTS--S-TTTHHHHHHHHT-S----SSHHHHHHHHHHHHTTT-EEEE-SSSS-EEEE-----TTTTTSS----HHHHHHHHHHHHHHHH------